Protein AF-J7GNL8-F1 (afdb_monomer_lite)

pLDDT: mean 82.93, std 17.33, range [35.34, 98.19]

Foldseek 3Di:
DDDDDDPCDPVNVVPLPPQPPQDAQDLDFDWDQDDDPLPRDTDTSLLVNQQQLLLLAQDAPLDLVVLVVSVVVSLVSSLVVSLVSLCVNQPPNNVVVSVVSSVVSVVQSVCLLLVNHRDDPPSSVSSNVSSCNNQDDSDPHDDRPND

Secondary structure (DSSP, 8-state):
-PPP-----HHHHHT----TT-PPPPSS--EE---TTSTT--EEHHHHT---GGGTT----S-HHHHHHHHHHHHHHHHHHHHHHHHHHHTGGGHHHHHHHHHHHHHHHHHHHHT-----SHHHHHHHHHHHHHHSSS-SS---TT-

Organism: Plasmodium falciparum (NCBI:txid5833)

Structure (mmCIF, N/CA/C/O backbone):
data_AF-J7GNL8-F1
#
_entry.id   AF-J7GNL8-F1
#
loop_
_atom_site.group_PDB
_atom_site.id
_atom_site.type_symbol
_atom_site.label_atom_id
_atom_site.label_alt_id
_atom_site.label_comp_id
_atom_site.label_asym_id
_atom_site.label_entity_id
_atom_site.label_seq_id
_atom_site.pdbx_PDB_ins_code
_atom_site.Cartn_x
_atom_site.Cartn_y
_atom_site.Cartn_z
_atom_site.occupancy
_atom_site.B_iso_or_equiv
_atom_site.auth_seq_id
_atom_site.auth_comp_id
_atom_site.auth_asym_id
_atom_site.auth_atom_id
_atom_site.pdbx_PDB_model_num
ATOM 1 N N . TYR A 1 1 ? -3.228 28.984 -4.934 1.00 35.81 1 TYR A N 1
ATOM 2 C CA . TYR A 1 1 ? -3.410 28.089 -3.773 1.00 35.81 1 TYR A CA 1
ATOM 3 C C . TYR A 1 1 ? -2.054 27.584 -3.292 1.00 35.81 1 TYR A C 1
ATOM 5 O O . TYR A 1 1 ? -1.617 26.518 -3.698 1.00 35.81 1 TYR A O 1
ATOM 13 N N . GLY A 1 2 ? -1.344 28.378 -2.487 1.00 35.34 2 GLY A N 1
ATOM 14 C CA . GLY A 1 2 ? -0.085 27.960 -1.866 1.00 35.34 2 GLY A CA 1
ATOM 15 C C . GLY A 1 2 ? -0.365 27.434 -0.464 1.00 35.34 2 GLY A C 1
ATOM 16 O O . GLY A 1 2 ? -0.958 28.149 0.342 1.00 35.34 2 GLY A O 1
ATOM 17 N N . ARG A 1 3 ? 0.028 26.191 -0.163 1.00 44.66 3 ARG A N 1
ATOM 18 C CA . ARG A 1 3 ? 0.125 25.751 1.235 1.00 44.66 3 ARG A CA 1
ATOM 19 C C . ARG A 1 3 ? 1.179 26.629 1.910 1.00 44.66 3 ARG A C 1
ATOM 21 O O . ARG A 1 3 ? 2.270 26.782 1.366 1.00 44.66 3 ARG A O 1
ATOM 28 N N . LYS A 1 4 ? 0.853 27.209 3.072 1.00 37.91 4 LYS A N 1
ATOM 29 C CA . LYS A 1 4 ? 1.865 27.775 3.973 1.00 37.91 4 LYS A CA 1
ATOM 30 C C . LYS A 1 4 ? 2.919 26.686 4.177 1.00 37.91 4 LYS A C 1
ATOM 32 O O . LYS A 1 4 ? 2.563 25.580 4.574 1.00 37.91 4 LYS A O 1
ATOM 37 N N . GLY A 1 5 ? 4.167 26.973 3.816 1.00 42.16 5 GLY A N 1
ATOM 38 C CA . GLY A 1 5 ? 5.272 26.051 4.036 1.00 42.16 5 GLY A CA 1
ATOM 39 C C . GLY A 1 5 ? 5.413 25.825 5.533 1.00 42.16 5 GLY A C 1
ATOM 40 O O . GLY A 1 5 ? 5.847 26.720 6.253 1.00 42.16 5 GLY A O 1
ATOM 41 N N . GLU A 1 6 ? 4.989 24.660 6.008 1.00 51.56 6 GLU A N 1
ATOM 42 C CA . GLU A 1 6 ? 5.391 24.186 7.324 1.00 51.56 6 GLU A CA 1
ATOM 43 C C . GLU A 1 6 ? 6.909 23.996 7.277 1.00 51.56 6 GLU A C 1
ATOM 45 O O . GLU A 1 6 ? 7.441 23.373 6.354 1.00 51.56 6 GLU A O 1
ATOM 50 N N . TYR A 1 7 ? 7.621 24.600 8.228 1.00 47.56 7 TYR A N 1
ATOM 51 C CA . TYR A 1 7 ? 9.063 24.444 8.355 1.00 47.56 7 TYR A CA 1
ATOM 52 C C . TYR A 1 7 ? 9.383 22.955 8.538 1.00 47.56 7 TYR A C 1
ATOM 54 O O . TYR A 1 7 ? 9.133 22.388 9.602 1.00 47.56 7 TYR A O 1
ATOM 62 N N . LEU A 1 8 ? 9.936 22.315 7.502 1.00 49.19 8 LEU A N 1
ATOM 63 C CA . LEU A 1 8 ? 10.472 20.961 7.605 1.00 49.19 8 LEU A CA 1
ATOM 64 C C . LEU A 1 8 ? 11.658 21.005 8.577 1.00 49.19 8 LEU A C 1
ATOM 66 O O . LEU A 1 8 ? 12.709 21.575 8.280 1.00 49.19 8 LEU A O 1
ATOM 70 N N . ASN A 1 9 ? 11.469 20.451 9.774 1.00 50.66 9 ASN A N 1
ATOM 71 C CA . ASN A 1 9 ? 12.532 20.270 10.758 1.00 50.66 9 ASN A CA 1
ATOM 72 C C . ASN A 1 9 ? 13.672 19.460 10.109 1.00 50.66 9 ASN A C 1
ATOM 74 O O . ASN A 1 9 ? 13.402 18.448 9.478 1.00 50.66 9 ASN A O 1
ATOM 78 N N . ARG A 1 10 ? 14.952 19.825 10.273 1.00 49.66 10 ARG A N 1
ATOM 79 C CA . ARG A 1 10 ? 16.071 19.007 9.747 1.00 49.66 10 ARG A CA 1
ATOM 80 C C . ARG A 1 10 ? 16.019 17.548 10.220 1.00 49.66 10 ARG A C 1
ATOM 82 O O . ARG A 1 10 ? 16.418 16.659 9.472 1.00 49.66 10 ARG A O 1
ATOM 89 N N . ASN A 1 11 ? 15.466 17.286 11.405 1.00 51.62 11 ASN A N 1
ATOM 90 C CA . ASN A 1 11 ? 15.235 15.925 11.889 1.00 51.62 11 ASN A CA 1
ATOM 91 C C . ASN A 1 11 ? 14.181 15.169 11.059 1.00 51.62 11 ASN A C 1
ATOM 93 O O . ASN A 1 11 ? 14.261 13.949 10.976 1.00 51.62 11 ASN A O 1
ATOM 97 N N . SER A 1 12 ? 13.250 15.858 10.385 1.00 54.00 12 SER A N 1
ATOM 98 C CA . SER A 1 12 ? 12.245 15.238 9.510 1.00 54.00 12 SER A CA 1
ATOM 99 C C . SER A 1 12 ? 12.852 14.626 8.241 1.00 54.00 12 SER A C 1
ATOM 101 O O . SER A 1 12 ? 12.271 13.708 7.676 1.00 54.00 12 SER A O 1
ATOM 103 N N . PHE A 1 13 ? 14.026 15.097 7.797 1.00 49.50 13 PHE A N 1
ATOM 104 C CA . PHE A 1 13 ? 14.761 14.501 6.672 1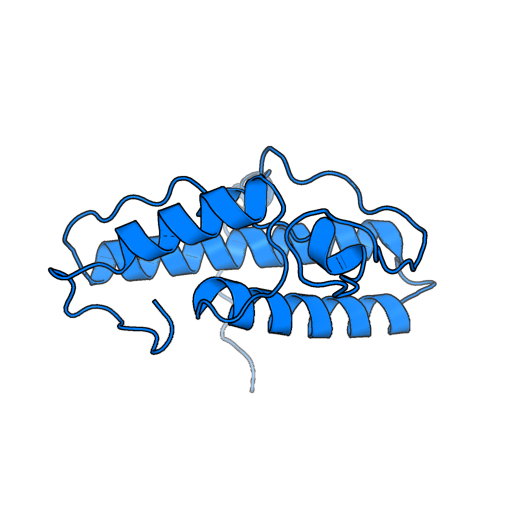.00 49.50 13 PHE A CA 1
ATOM 105 C C . PHE A 1 13 ? 15.361 13.134 7.043 1.00 49.50 13 PHE A C 1
ATOM 107 O O . PHE A 1 13 ? 15.299 12.193 6.256 1.00 49.50 13 PHE A O 1
ATOM 114 N N . VAL A 1 14 ? 15.894 13.006 8.264 1.00 52.16 14 VAL A N 1
ATOM 115 C CA . VAL A 1 14 ? 16.461 11.750 8.799 1.00 52.16 14 VAL A CA 1
ATOM 116 C C . VAL A 1 14 ? 15.359 10.782 9.252 1.00 52.16 14 VAL A C 1
ATOM 118 O O . VAL A 1 14 ? 15.552 9.572 9.247 1.00 52.16 14 VAL A O 1
ATOM 121 N N . GLN A 1 15 ? 14.179 11.305 9.590 1.00 52.75 15 GLN A N 1
ATOM 122 C CA . GLN A 1 15 ? 12.981 10.542 9.956 1.00 52.75 15 GLN A CA 1
ATOM 123 C C . GLN A 1 15 ? 12.202 9.991 8.757 1.00 52.75 15 GLN A C 1
ATOM 125 O O . GLN A 1 15 ? 11.049 9.603 8.928 1.00 52.75 15 GLN A O 1
ATOM 130 N N . ARG A 1 16 ? 12.777 9.940 7.546 1.00 60.44 16 ARG A N 1
ATOM 131 C CA . ARG A 1 16 ? 12.117 9.253 6.431 1.00 60.44 16 ARG A CA 1
ATOM 132 C C . ARG A 1 16 ? 11.844 7.810 6.865 1.00 60.44 16 ARG A C 1
ATOM 134 O O . ARG A 1 16 ? 12.786 7.035 7.020 1.00 60.44 16 ARG A O 1
ATOM 141 N N . SER A 1 17 ? 10.578 7.484 7.130 1.00 62.81 17 SER A N 1
ATOM 142 C CA . SER A 1 17 ? 10.180 6.215 7.738 1.00 62.81 17 SER A CA 1
ATOM 143 C C . SER A 1 17 ? 10.610 5.061 6.838 1.00 62.81 17 SER A C 1
ATOM 145 O O . SER A 1 17 ? 9.961 4.752 5.843 1.00 62.81 17 SER A O 1
ATOM 147 N N . TYR A 1 18 ? 11.731 4.420 7.171 1.00 77.75 18 TYR A N 1
ATOM 148 C CA . TYR A 1 18 ? 12.092 3.137 6.589 1.00 77.75 18 TYR A CA 1
ATOM 149 C C . TYR A 1 18 ? 11.046 2.118 7.036 1.00 77.75 18 TYR A C 1
ATOM 151 O O . TYR A 1 18 ? 10.977 1.752 8.213 1.00 77.75 18 TYR A O 1
ATOM 159 N N . ILE A 1 19 ? 10.225 1.659 6.095 1.00 82.38 19 ILE A N 1
ATOM 160 C CA . ILE A 1 19 ? 9.203 0.659 6.378 1.00 82.38 19 ILE A CA 1
ATOM 161 C C . ILE A 1 19 ? 9.797 -0.724 6.134 1.00 82.38 19 ILE A C 1
ATOM 163 O O . ILE A 1 19 ? 9.983 -1.169 4.997 1.00 82.38 19 ILE A O 1
ATOM 167 N N . ARG A 1 20 ? 10.085 -1.437 7.228 1.00 85.50 20 ARG A N 1
ATOM 168 C CA . ARG A 1 20 ? 10.549 -2.825 7.167 1.00 85.50 20 ARG A CA 1
ATOM 169 C C . ARG A 1 20 ? 9.531 -3.676 6.394 1.00 85.50 20 ARG A C 1
ATOM 171 O O . ARG A 1 20 ? 8.331 -3.635 6.655 1.00 85.50 20 ARG A O 1
ATOM 178 N N . GLY A 1 21 ? 10.035 -4.476 5.457 1.00 85.94 21 GLY A N 1
ATOM 179 C CA . GLY A 1 21 ? 9.228 -5.386 4.639 1.00 85.94 21 GLY A CA 1
ATOM 180 C C . GLY A 1 21 ? 8.860 -4.838 3.259 1.00 85.94 21 GLY A C 1
ATOM 181 O O . GLY A 1 21 ? 8.652 -5.638 2.350 1.00 85.94 21 GLY A O 1
ATOM 182 N N . CYS A 1 22 ? 8.894 -3.518 3.051 1.00 92.50 22 CYS A N 1
ATOM 183 C CA . CYS A 1 22 ? 8.747 -2.929 1.721 1.00 92.50 22 CYS A CA 1
ATOM 184 C C . CYS A 1 22 ? 10.097 -2.957 0.988 1.00 92.50 22 CYS A C 1
ATOM 186 O O . CYS A 1 22 ? 11.059 -2.308 1.396 1.00 92.50 22 CYS A O 1
ATOM 188 N N . LYS A 1 23 ? 10.189 -3.766 -0.073 1.00 92.81 23 LYS A N 1
ATOM 189 C CA . LYS A 1 23 ? 11.408 -3.947 -0.883 1.00 92.81 23 LYS A CA 1
ATOM 190 C C . LYS A 1 23 ? 11.336 -3.138 -2.181 1.00 92.81 23 LYS A C 1
ATOM 192 O O . LYS A 1 23 ? 10.265 -2.680 -2.571 1.00 92.81 23 LYS A O 1
ATOM 197 N N . GLY A 1 24 ? 12.474 -3.019 -2.871 1.00 93.44 24 GLY A N 1
ATOM 198 C CA . GLY A 1 24 ? 12.538 -2.467 -4.228 1.00 93.44 24 GLY A CA 1
ATOM 199 C C . GLY A 1 24 ? 11.509 -3.112 -5.164 1.00 93.44 24 GLY A C 1
ATOM 200 O O . GLY A 1 24 ? 11.272 -4.324 -5.100 1.00 93.44 24 GLY A O 1
ATOM 201 N N . LYS A 1 25 ? 10.878 -2.294 -6.012 1.00 95.12 25 LYS A N 1
ATOM 202 C CA . LYS A 1 25 ? 9.869 -2.761 -6.970 1.00 95.12 25 LYS A CA 1
ATOM 203 C C . LYS A 1 25 ? 10.528 -3.587 -8.063 1.00 95.12 25 LYS A C 1
ATOM 205 O O . LYS A 1 25 ? 11.635 -3.275 -8.500 1.00 95.12 25 LYS A O 1
ATOM 210 N N . ARG A 1 26 ? 9.839 -4.633 -8.516 1.00 94.75 26 ARG A N 1
ATOM 211 C CA . ARG A 1 26 ? 10.259 -5.363 -9.711 1.00 94.75 26 ARG A CA 1
ATOM 212 C C . ARG A 1 26 ? 10.036 -4.473 -10.930 1.00 94.75 26 ARG A C 1
ATOM 214 O O . ARG A 1 26 ? 9.081 -3.697 -10.981 1.00 94.75 26 ARG A O 1
ATOM 221 N N . SER A 1 27 ? 10.942 -4.564 -11.897 1.00 84.94 27 SER A N 1
ATOM 222 C CA . SER A 1 27 ? 10.905 -3.745 -13.112 1.00 84.94 27 SER A CA 1
ATOM 223 C C . SER A 1 27 ? 9.780 -4.150 -14.065 1.00 84.94 27 SER A C 1
ATOM 225 O O . SER A 1 27 ? 9.291 -3.311 -14.810 1.00 84.94 27 SER A O 1
ATOM 227 N N . THR A 1 28 ? 9.338 -5.405 -14.026 1.00 84.19 28 THR A N 1
ATOM 228 C CA . THR A 1 28 ? 8.363 -5.961 -14.968 1.00 84.19 28 THR A CA 1
ATOM 229 C C . THR A 1 28 ? 6.932 -5.527 -14.655 1.00 84.19 28 THR A C 1
ATOM 231 O O . THR A 1 28 ? 6.488 -5.596 -13.508 1.00 84.19 28 THR A O 1
ATOM 234 N N . HIS A 1 29 ? 6.179 -5.126 -15.681 1.00 83.06 29 HIS A N 1
ATOM 235 C CA . HIS A 1 29 ? 4.723 -4.998 -15.604 1.00 83.06 29 HIS A CA 1
ATOM 236 C C . HIS A 1 29 ? 4.091 -6.358 -15.869 1.00 83.06 29 HIS A C 1
ATOM 238 O O . HIS A 1 29 ? 4.063 -6.845 -16.997 1.00 83.06 29 HIS A O 1
ATOM 244 N N . THR A 1 30 ? 3.612 -7.002 -14.813 1.00 91.25 30 THR A N 1
ATOM 245 C CA . THR A 1 30 ? 3.055 -8.352 -14.895 1.00 91.25 30 THR A CA 1
ATOM 246 C C . THR A 1 30 ? 1.791 -8.425 -14.056 1.00 91.25 30 THR A C 1
ATOM 248 O O . THR A 1 30 ? 1.648 -7.719 -13.059 1.00 91.25 30 THR A O 1
ATOM 251 N N . TRP A 1 31 ? 0.865 -9.279 -14.475 1.00 91.50 31 TRP A N 1
ATOM 252 C CA . TRP A 1 31 ? -0.313 -9.650 -13.707 1.00 91.50 31 TRP A CA 1
ATOM 253 C C . TRP A 1 31 ? -0.130 -11.078 -13.206 1.00 91.50 31 TRP A C 1
ATOM 255 O O 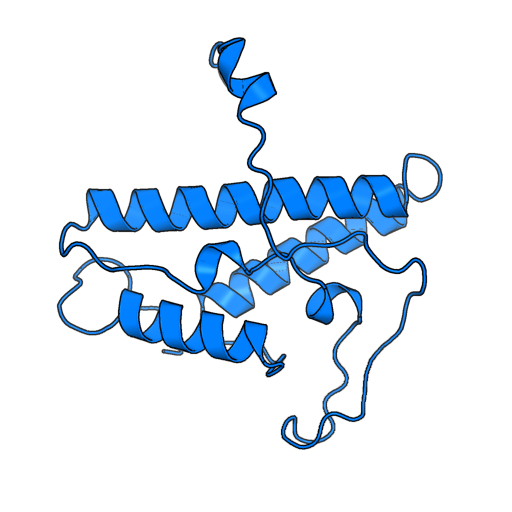. TRP A 1 31 ? 0.231 -11.968 -13.972 1.00 91.50 31 TRP A O 1
ATOM 265 N N . ILE A 1 32 ? -0.345 -11.292 -11.913 1.00 88.88 32 ILE A N 1
ATOM 266 C CA . ILE A 1 32 ? -0.224 -12.601 -11.274 1.00 88.88 32 ILE A CA 1
ATOM 267 C C . ILE A 1 32 ? -1.628 -13.198 -11.191 1.00 88.88 32 ILE A C 1
ATOM 269 O O . ILE A 1 32 ? -2.467 -12.696 -10.443 1.00 88.88 32 ILE A O 1
ATOM 273 N N . CYS A 1 33 ? -1.882 -14.250 -11.975 1.00 83.56 33 CYS A N 1
ATOM 274 C CA . CYS A 1 33 ? -3.221 -14.818 -12.190 1.00 83.56 33 CYS A CA 1
ATOM 275 C C . CYS A 1 33 ? -3.483 -16.157 -11.478 1.00 83.56 33 CYS A C 1
ATOM 277 O O . CYS A 1 33 ? -4.564 -16.720 -11.614 1.00 83.56 33 CYS A O 1
ATOM 279 N N . GLU A 1 34 ? -2.533 -16.674 -10.695 1.00 64.81 34 GLU A N 1
ATOM 280 C CA . GLU A 1 34 ? -2.599 -18.051 -10.185 1.00 64.81 34 GLU A CA 1
ATOM 281 C C . GLU A 1 34 ? -2.307 -18.145 -8.683 1.00 64.81 34 GLU A C 1
ATOM 283 O O . GLU A 1 34 ? -1.373 -18.810 -8.243 1.00 64.81 34 GLU A O 1
ATOM 288 N N . ASN A 1 35 ? -3.134 -17.494 -7.862 1.00 57.31 35 ASN A N 1
ATOM 289 C CA . ASN A 1 35 ? -3.133 -17.730 -6.418 1.00 57.31 35 ASN A CA 1
ATOM 290 C C . ASN A 1 35 ? -4.357 -18.562 -6.022 1.00 57.31 35 ASN A C 1
ATOM 292 O O . ASN A 1 35 ? -5.496 -18.092 -6.083 1.00 57.31 35 ASN A O 1
ATOM 296 N N . LYS A 1 36 ? -4.123 -19.808 -5.582 1.00 53.31 36 LYS A N 1
ATOM 297 C CA . LYS A 1 36 ? -5.151 -20.655 -4.955 1.00 53.31 36 LYS A CA 1
ATOM 298 C C . LYS A 1 36 ? -5.802 -19.866 -3.807 1.00 53.31 36 LYS A C 1
ATOM 300 O O . LYS A 1 36 ? -5.140 -19.571 -2.815 1.00 53.31 36 LYS A O 1
ATOM 305 N N . GLY A 1 37 ? -7.079 -19.505 -3.959 1.00 56.19 37 GLY A N 1
ATOM 306 C CA . GLY A 1 37 ? -7.842 -18.713 -2.982 1.00 56.19 37 GLY A CA 1
ATOM 307 C C . GLY A 1 37 ? -8.362 -17.355 -3.474 1.00 56.19 37 GLY A C 1
ATOM 308 O O . GLY A 1 37 ? -9.131 -16.738 -2.749 1.00 56.19 37 GLY A O 1
ATOM 309 N N . ASN A 1 38 ? -7.999 -16.917 -4.688 1.00 60.34 38 ASN A N 1
ATOM 310 C CA . ASN A 1 38 ? -8.426 -15.635 -5.275 1.00 60.34 38 ASN A CA 1
ATOM 311 C C . ASN A 1 38 ? -9.402 -15.771 -6.466 1.00 60.34 38 ASN A C 1
ATOM 313 O O . ASN A 1 38 ? -9.480 -14.874 -7.296 1.00 60.34 38 ASN A O 1
ATOM 317 N N . ASN A 1 39 ? -10.150 -16.876 -6.581 1.00 67.12 39 ASN A N 1
ATOM 318 C CA . ASN A 1 39 ? -11.210 -17.066 -7.593 1.00 67.12 39 ASN A CA 1
ATOM 319 C C . ASN A 1 39 ? -10.805 -16.749 -9.056 1.00 67.12 39 ASN A C 1
ATOM 321 O O . ASN A 1 39 ? -11.596 -16.167 -9.791 1.00 67.12 39 ASN A O 1
ATOM 325 N N . ASN A 1 40 ? -9.590 -17.111 -9.492 1.00 74.62 40 ASN A N 1
ATOM 326 C CA . ASN A 1 40 ? -9.046 -16.793 -10.830 1.00 74.62 40 ASN A CA 1
ATOM 327 C C . ASN A 1 40 ? -8.913 -15.286 -11.142 1.00 74.62 40 ASN A C 1
ATOM 329 O O . ASN A 1 40 ? -8.859 -14.891 -12.305 1.00 74.62 40 ASN A O 1
ATOM 333 N N . ILE A 1 41 ? -8.849 -14.432 -10.120 1.00 85.44 41 ILE A N 1
ATOM 334 C CA . ILE A 1 41 ? -8.588 -13.001 -10.291 1.00 85.44 41 ILE A CA 1
ATOM 335 C C . ILE A 1 41 ? -7.088 -12.785 -10.509 1.00 85.44 41 ILE A C 1
ATOM 337 O O . ILE A 1 41 ? -6.255 -13.266 -9.73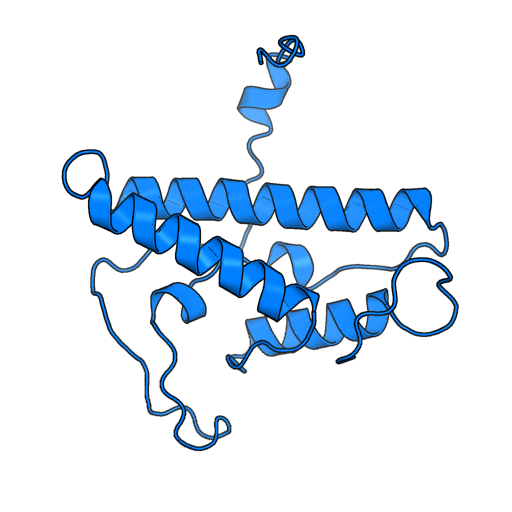8 1.00 85.44 41 ILE A O 1
ATOM 341 N N . CYS A 1 42 ? -6.753 -12.006 -11.534 1.00 89.00 42 CYS A N 1
ATOM 342 C CA . CYS A 1 42 ? -5.404 -11.507 -11.754 1.00 89.00 42 CYS A CA 1
ATOM 343 C C . CYS A 1 42 ? -5.159 -10.244 -10.927 1.00 89.00 42 CYS A C 1
ATOM 345 O O . CYS A 1 42 ? -5.936 -9.294 -11.000 1.00 89.00 42 CYS A O 1
ATOM 347 N N . ILE A 1 43 ? -4.052 -10.207 -10.189 1.00 92.38 43 ILE A N 1
ATOM 348 C CA . ILE A 1 43 ? -3.631 -9.037 -9.410 1.00 92.38 43 ILE A CA 1
ATOM 349 C C . ILE A 1 43 ? -2.382 -8.439 -10.067 1.00 92.38 43 ILE A C 1
ATOM 351 O O . ILE A 1 43 ? -1.447 -9.188 -10.370 1.00 92.38 43 ILE A O 1
ATOM 355 N N . PRO A 1 44 ? -2.319 -7.116 -10.301 1.00 94.50 44 PRO A N 1
ATOM 356 C CA . PRO A 1 44 ? -1.131 -6.511 -10.881 1.00 94.50 44 PRO A CA 1
ATOM 357 C C . PRO A 1 44 ? 0.031 -6.613 -9.891 1.00 94.50 44 PRO A C 1
ATOM 359 O O . PRO A 1 44 ? -0.137 -6.402 -8.689 1.00 94.50 44 PRO A O 1
ATOM 362 N N . ASP A 1 45 ? 1.235 -6.883 -10.391 1.00 94.62 45 ASP A N 1
ATOM 363 C CA . ASP A 1 45 ? 2.423 -7.067 -9.554 1.00 94.62 45 ASP A CA 1
ATOM 364 C C . ASP A 1 45 ? 2.721 -5.830 -8.687 1.00 94.62 45 ASP A C 1
ATOM 366 O O . ASP A 1 45 ? 3.138 -5.946 -7.535 1.00 94.62 45 ASP A O 1
ATOM 370 N N . ARG A 1 46 ? 2.378 -4.638 -9.195 1.00 96.62 46 ARG A N 1
ATOM 371 C CA . ARG A 1 46 ? 2.375 -3.377 -8.439 1.00 96.62 46 ARG A CA 1
ATOM 372 C C . ARG A 1 46 ? 1.560 -3.483 -7.143 1.00 96.62 46 ARG A C 1
ATOM 374 O O . ARG A 1 46 ? 2.087 -3.135 -6.089 1.00 96.62 46 ARG A O 1
ATOM 381 N N . ARG A 1 47 ? 0.323 -4.006 -7.199 1.00 96.06 47 ARG A N 1
ATOM 382 C CA . ARG A 1 47 ? -0.530 -4.220 -6.016 1.00 96.06 47 ARG A CA 1
ATOM 383 C C . ARG A 1 47 ? 0.075 -5.267 -5.092 1.00 96.06 47 ARG A C 1
ATOM 385 O O . ARG A 1 47 ? 0.117 -5.042 -3.888 1.00 96.06 47 ARG A O 1
ATOM 392 N N . VAL A 1 48 ? 0.593 -6.375 -5.624 1.00 94.06 48 VAL A N 1
ATOM 393 C CA . VAL A 1 48 ? 1.250 -7.418 -4.808 1.00 94.06 48 VAL A CA 1
ATOM 394 C C . VAL A 1 48 ? 2.439 -6.850 -4.023 1.00 94.06 48 VAL A C 1
ATOM 396 O O . VAL A 1 48 ? 2.703 -7.269 -2.897 1.00 94.06 48 VAL A O 1
ATOM 399 N N . GLN A 1 49 ? 3.146 -5.874 -4.596 1.00 95.88 49 GLN A N 1
ATOM 400 C CA . GLN A 1 49 ? 4.268 -5.185 -3.962 1.00 95.88 49 GLN A CA 1
ATOM 401 C C . GLN A 1 49 ? 3.885 -3.895 -3.220 1.00 95.88 49 GLN A C 1
ATOM 403 O O . GLN A 1 49 ? 4.800 -3.196 -2.773 1.00 95.88 49 GLN A O 1
ATOM 408 N N . LEU A 1 50 ? 2.598 -3.545 -3.110 1.00 97.56 50 LEU A N 1
ATOM 409 C CA . LEU A 1 50 ? 2.143 -2.311 -2.463 1.00 97.56 50 LEU A CA 1
ATOM 410 C C . LEU A 1 50 ? 2.641 -2.258 -1.012 1.00 97.56 50 LEU A C 1
ATOM 412 O O . LEU A 1 50 ? 2.517 -3.230 -0.262 1.00 97.56 50 LEU A O 1
ATOM 416 N N . CYS A 1 51 ? 3.222 -1.130 -0.606 1.00 97.06 51 CYS A N 1
ATOM 417 C CA . CYS A 1 51 ? 3.814 -0.990 0.719 1.00 97.06 51 CYS A CA 1
ATOM 418 C C . CYS A 1 51 ? 2.754 -0.818 1.819 1.00 97.06 51 CYS A C 1
ATOM 420 O O . CYS A 1 51 ? 2.483 0.284 2.261 1.00 97.06 51 CYS A O 1
ATOM 422 N N . ILE A 1 52 ? 2.167 -1.912 2.302 1.00 97.06 52 ILE A N 1
ATOM 423 C CA . ILE A 1 52 ? 1.114 -1.882 3.340 1.00 97.06 52 ILE A CA 1
ATOM 424 C C . ILE A 1 52 ? 1.558 -2.455 4.694 1.00 97.06 52 ILE A C 1
ATOM 426 O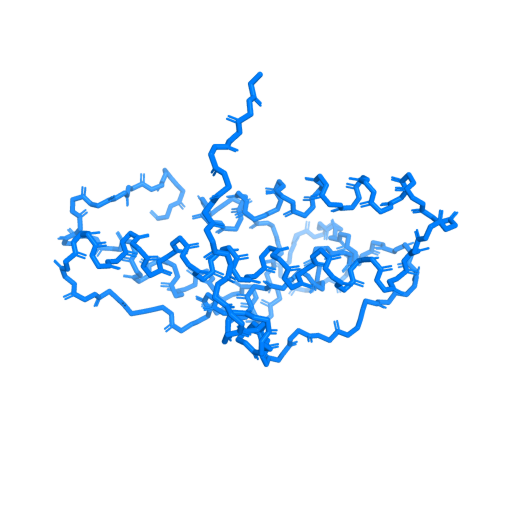 O . ILE A 1 52 ? 0.760 -2.528 5.626 1.00 97.06 52 ILE A O 1
ATOM 430 N N . THR A 1 53 ? 2.824 -2.859 4.847 1.00 95.25 53 THR A N 1
ATOM 431 C CA . THR A 1 53 ? 3.297 -3.568 6.054 1.00 95.25 53 THR A CA 1
ATOM 432 C C . THR A 1 53 ? 3.203 -2.724 7.325 1.00 95.25 53 THR A C 1
ATOM 434 O O . THR A 1 53 ? 3.034 -3.273 8.408 1.00 95.25 53 THR A O 1
ATOM 437 N N . ALA A 1 54 ? 3.229 -1.391 7.225 1.00 93.75 54 ALA A N 1
ATOM 438 C CA . ALA A 1 54 ? 3.035 -0.509 8.378 1.00 93.75 54 ALA A CA 1
ATOM 439 C C . ALA A 1 54 ? 1.617 -0.597 8.985 1.00 93.75 54 ALA A C 1
ATOM 441 O O . ALA A 1 54 ? 1.418 -0.168 10.123 1.00 93.75 54 ALA A O 1
ATOM 442 N N . LEU A 1 55 ? 0.649 -1.155 8.247 1.00 95.25 55 LEU A N 1
ATOM 443 C CA . LEU A 1 55 ? -0.742 -1.335 8.669 1.00 95.25 55 LEU A CA 1
ATOM 444 C C . LEU A 1 55 ? -1.006 -2.712 9.306 1.00 95.25 55 LEU A C 1
ATOM 446 O O . LEU A 1 55 ? -2.085 -2.934 9.854 1.00 95.25 55 LEU A O 1
ATOM 450 N N . GLN A 1 56 ? -0.045 -3.640 9.260 1.00 93.75 56 GLN A N 1
ATOM 451 C CA . GLN A 1 56 ? -0.259 -5.038 9.664 1.00 93.75 56 GLN A CA 1
ATOM 452 C C . GLN A 1 56 ? -0.401 -5.234 11.189 1.00 93.75 56 GLN A C 1
ATOM 454 O O . GLN A 1 56 ? -0.923 -6.253 11.624 1.00 93.75 56 GLN A O 1
ATOM 459 N N . ASP A 1 57 ? 0.043 -4.256 11.988 1.00 87.12 57 ASP A N 1
ATOM 460 C CA . ASP A 1 57 ? 0.106 -4.323 13.457 1.00 87.12 57 ASP A CA 1
ATOM 461 C C . ASP A 1 57 ? -0.544 -3.091 14.123 1.00 87.12 57 ASP A C 1
ATOM 463 O O . ASP A 1 57 ? -0.071 -2.585 15.147 1.00 87.12 57 ASP A O 1
ATOM 467 N N . LEU A 1 58 ? -1.622 -2.564 13.532 1.00 90.81 58 LEU A N 1
ATOM 468 C CA . LEU A 1 58 ? -2.368 -1.447 14.112 1.00 90.81 58 LEU A CA 1
ATOM 469 C C . LEU A 1 58 ? -3.087 -1.899 15.385 1.00 90.81 58 LEU A C 1
ATOM 471 O O . LEU A 1 58 ? -3.744 -2.940 15.426 1.00 90.81 58 LEU A O 1
ATOM 475 N N . LYS A 1 59 ? -2.978 -1.083 16.433 1.00 87.19 59 LYS A N 1
ATOM 476 C CA . LYS A 1 59 ? -3.647 -1.305 17.715 1.00 87.19 59 LYS A CA 1
ATOM 477 C C . LYS A 1 59 ? -4.547 -0.119 18.003 1.00 87.19 59 LYS A C 1
ATOM 479 O O . LYS A 1 59 ? -4.084 1.017 17.986 1.00 87.19 59 LYS A O 1
ATOM 484 N N . ASN A 1 60 ? -5.816 -0.412 18.248 1.00 84.25 60 ASN A N 1
ATOM 485 C CA . ASN A 1 60 ? -6.790 0.566 18.703 1.00 84.25 60 ASN A CA 1
ATOM 486 C C . ASN A 1 60 ? -6.477 0.920 20.166 1.00 84.25 60 ASN A C 1
ATOM 488 O O . ASN A 1 60 ? -6.274 0.024 20.990 1.00 84.25 60 ASN A O 1
ATOM 492 N N . SER A 1 61 ? -6.367 2.213 20.464 1.00 86.50 61 SER A N 1
ATOM 493 C CA . SER A 1 61 ? -6.075 2.724 21.808 1.00 86.50 61 SER A CA 1
ATOM 494 C C . SER A 1 61 ? -7.330 3.101 22.601 1.00 86.50 61 SER A C 1
ATOM 496 O O . SER A 1 61 ? -7.227 3.430 23.781 1.00 86.50 61 SER A O 1
ATOM 498 N N . GLY A 1 62 ? -8.501 3.076 21.960 1.00 82.38 62 GLY A N 1
ATOM 499 C CA . GLY A 1 62 ? -9.787 3.525 22.490 1.00 82.38 62 GLY A CA 1
ATOM 500 C C . GLY A 1 62 ? -10.016 5.033 22.346 1.00 82.38 62 GLY A C 1
ATOM 501 O O . GLY A 1 62 ? -11.096 5.522 22.667 1.00 82.38 62 GLY A O 1
ATOM 502 N N . SER A 1 63 ? -9.025 5.787 21.859 1.00 87.25 63 SER A N 1
ATOM 503 C CA . SER A 1 63 ? -9.112 7.235 21.657 1.00 87.25 63 SER A CA 1
ATOM 504 C C . SER A 1 63 ? -9.233 7.561 20.175 1.00 87.25 63 SER A C 1
ATOM 506 O O . SER A 1 63 ? -8.272 7.415 19.420 1.00 87.25 63 SER A O 1
ATOM 508 N N . GLU A 1 64 ? -10.384 8.109 19.773 1.00 83.00 64 GLU A N 1
ATOM 509 C CA . GLU A 1 64 ? -10.658 8.521 18.391 1.00 83.00 64 GLU A CA 1
ATOM 510 C C . GLU A 1 64 ? -9.540 9.374 17.786 1.00 83.00 64 GLU A C 1
ATOM 512 O O . GLU A 1 64 ? -9.106 9.163 16.653 1.00 83.00 64 GLU A O 1
ATOM 517 N N . THR A 1 65 ? -9.076 10.369 18.537 1.00 87.31 65 THR A N 1
ATOM 518 C CA . THR A 1 65 ? -8.098 11.338 18.043 1.00 87.31 65 THR A CA 1
ATOM 519 C C . THR A 1 65 ? -6.728 10.695 17.857 1.00 87.31 65 THR A C 1
ATOM 521 O O . THR A 1 65 ? -6.059 10.961 16.855 1.00 87.31 65 THR A O 1
ATOM 524 N N . THR A 1 66 ? -6.335 9.821 18.785 1.00 88.81 66 THR A N 1
ATOM 525 C CA . THR A 1 66 ? -5.080 9.067 18.737 1.00 88.81 66 THR A CA 1
ATOM 526 C C . THR A 1 66 ? -5.105 8.058 17.598 1.00 88.81 66 THR A C 1
ATOM 528 O O . THR A 1 66 ? -4.167 8.009 16.806 1.00 88.81 66 THR A O 1
ATOM 531 N N . ASP A 1 67 ? -6.194 7.307 17.469 1.00 89.50 67 ASP A N 1
ATOM 532 C CA . ASP A 1 67 ? -6.344 6.237 16.488 1.00 89.50 67 ASP A CA 1
ATOM 533 C C . ASP A 1 67 ? -6.450 6.802 15.068 1.00 89.50 67 ASP A C 1
ATOM 535 O O . ASP A 1 67 ? -5.745 6.352 14.164 1.00 89.50 67 ASP A O 1
ATOM 539 N N . ARG A 1 68 ? -7.226 7.877 14.864 1.00 89.38 68 ARG A N 1
ATOM 540 C CA . ARG A 1 68 ? -7.277 8.581 13.574 1.00 89.38 68 ARG A CA 1
ATOM 541 C C . ARG A 1 68 ? -5.908 9.121 13.170 1.00 89.38 68 ARG A C 1
ATOM 543 O O . ARG A 1 68 ? -5.544 9.037 11.996 1.00 89.38 68 ARG A O 1
ATOM 550 N N . LYS A 1 69 ? -5.153 9.683 14.119 1.00 90.50 69 LYS A N 1
ATOM 551 C CA . LYS A 1 69 ? -3.795 10.171 13.856 1.00 90.50 69 LYS A CA 1
ATOM 552 C C . LYS A 1 69 ? -2.859 9.015 13.503 1.00 90.50 69 LYS A C 1
ATOM 554 O O . LYS A 1 69 ? -2.184 9.094 12.486 1.00 90.50 69 LYS A O 1
ATOM 559 N N . LEU A 1 70 ? -2.874 7.932 14.278 1.00 91.69 70 LEU A N 1
ATOM 560 C CA . LEU A 1 70 ? -2.063 6.742 14.026 1.00 91.69 70 LEU A CA 1
ATOM 561 C C . LEU A 1 70 ? -2.336 6.159 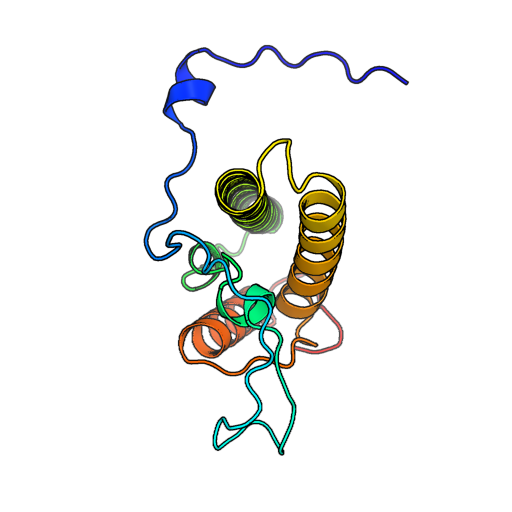12.636 1.00 91.69 70 LEU A C 1
ATOM 563 O O . LEU A 1 70 ? -1.397 5.929 11.878 1.00 91.69 70 LEU A O 1
ATOM 567 N N . LEU A 1 71 ? -3.609 5.949 12.286 1.00 92.88 71 LEU A N 1
ATOM 568 C CA . LEU A 1 71 ? -3.990 5.425 10.976 1.00 92.88 71 LEU A CA 1
ATOM 569 C C . LEU A 1 71 ? -3.518 6.359 9.857 1.00 92.88 71 LEU A C 1
ATOM 571 O O . LEU A 1 71 ? -2.893 5.900 8.903 1.00 92.88 71 LEU A O 1
ATOM 575 N N . ARG A 1 72 ? -3.769 7.669 9.992 1.00 92.25 72 ARG A N 1
ATOM 576 C CA . ARG A 1 72 ? -3.323 8.676 9.021 1.00 92.25 72 ARG A CA 1
ATOM 577 C C . ARG A 1 72 ? -1.810 8.630 8.827 1.00 92.25 72 ARG A C 1
ATOM 579 O O . ARG A 1 72 ? -1.365 8.579 7.686 1.00 92.25 72 ARG A O 1
ATOM 586 N N . ASP A 1 73 ? -1.046 8.641 9.913 1.00 91.88 73 ASP A N 1
ATOM 587 C CA . ASP A 1 73 ? 0.416 8.676 9.869 1.00 91.88 73 ASP A CA 1
ATOM 588 C C . ASP A 1 73 ? 0.962 7.392 9.220 1.00 91.88 73 ASP A C 1
ATOM 590 O O . ASP A 1 73 ? 1.827 7.456 8.352 1.00 91.88 73 ASP A O 1
ATOM 594 N N . LYS A 1 74 ? 0.391 6.220 9.536 1.00 93.50 74 LYS A N 1
ATOM 595 C CA . LYS A 1 74 ? 0.810 4.939 8.939 1.00 93.50 74 LYS A CA 1
ATOM 596 C C . LYS A 1 74 ? 0.472 4.821 7.458 1.00 93.50 74 LYS A C 1
ATOM 598 O O . LYS A 1 74 ? 1.295 4.314 6.695 1.00 93.50 74 LYS A O 1
ATOM 603 N N . VAL A 1 75 ? -0.702 5.292 7.039 1.00 94.50 75 VAL A N 1
ATOM 604 C CA . VAL A 1 75 ? -1.077 5.348 5.617 1.00 94.50 75 VAL A CA 1
ATOM 605 C C . VAL A 1 75 ? -0.186 6.341 4.872 1.00 94.50 75 VAL A C 1
ATOM 607 O O . VAL A 1 75 ? 0.270 6.045 3.770 1.00 94.50 75 VAL A O 1
ATOM 610 N N . PHE A 1 76 ? 0.107 7.495 5.473 1.00 93.12 76 PHE A N 1
ATOM 611 C CA . PHE A 1 76 ? 0.953 8.516 4.865 1.00 93.12 76 PHE A CA 1
ATOM 612 C C . PHE A 1 76 ? 2.399 8.038 4.690 1.00 93.12 76 PHE A C 1
ATOM 614 O O . PHE A 1 76 ? 2.927 8.126 3.583 1.00 93.12 76 PHE A O 1
ATOM 621 N N . ASP A 1 77 ? 3.000 7.452 5.729 1.00 90.94 77 ASP A N 1
ATOM 622 C CA . ASP A 1 77 ? 4.338 6.853 5.660 1.00 90.94 77 ASP A CA 1
ATOM 623 C C . ASP A 1 77 ? 4.405 5.776 4.567 1.00 90.94 77 ASP A C 1
ATOM 625 O O . ASP A 1 77 ? 5.335 5.755 3.759 1.00 90.94 77 ASP A O 1
ATOM 629 N N . SER A 1 78 ? 3.387 4.911 4.510 1.00 94.69 78 SER A N 1
ATOM 630 C CA . SER A 1 78 ? 3.252 3.854 3.501 1.00 94.69 78 SER A CA 1
ATOM 631 C C . SER A 1 78 ? 3.206 4.422 2.084 1.00 94.69 78 SER A C 1
ATOM 633 O O . SER A 1 78 ? 3.975 4.007 1.216 1.00 94.69 78 SER A O 1
ATOM 635 N N . ALA A 1 79 ? 2.351 5.418 1.846 1.00 95.56 79 ALA A N 1
ATOM 636 C CA . ALA A 1 79 ? 2.191 6.050 0.541 1.00 95.56 79 ALA A CA 1
ATOM 637 C C . ALA A 1 79 ? 3.442 6.830 0.103 1.00 95.56 79 ALA A C 1
ATOM 639 O O . ALA A 1 79 ? 3.810 6.796 -1.074 1.00 95.56 79 ALA A O 1
ATOM 640 N N . MET A 1 80 ? 4.125 7.504 1.033 1.00 93.62 80 MET A N 1
ATOM 641 C CA . MET A 1 80 ? 5.398 8.166 0.745 1.00 93.62 80 MET A CA 1
ATOM 642 C C . MET A 1 80 ? 6.467 7.153 0.341 1.00 93.62 80 MET A C 1
ATOM 644 O O . MET A 1 80 ? 7.076 7.299 -0.718 1.00 93.62 80 MET A O 1
ATOM 648 N N . TYR A 1 81 ? 6.650 6.098 1.139 1.00 94.25 81 TYR A N 1
ATOM 649 C CA . TYR A 1 81 ? 7.654 5.076 0.853 1.00 94.25 81 TYR A CA 1
ATOM 650 C C . TYR A 1 81 ? 7.337 4.316 -0.445 1.00 94.25 81 TYR A C 1
ATOM 652 O O . TYR A 1 81 ? 8.232 4.046 -1.240 1.00 94.25 81 TYR A O 1
ATOM 660 N N . GLU A 1 82 ? 6.060 4.034 -0.717 1.00 97.00 82 GLU A N 1
ATOM 661 C CA . GLU A 1 82 ? 5.591 3.490 -1.996 1.00 97.00 82 GLU A CA 1
ATOM 662 C C . GLU A 1 82 ? 6.019 4.365 -3.176 1.00 97.00 82 GLU A C 1
ATOM 664 O O . GLU A 1 82 ? 6.597 3.863 -4.139 1.00 97.00 82 GLU A O 1
ATOM 669 N N . THR A 1 83 ? 5.778 5.673 -3.074 1.00 95.88 83 THR A N 1
ATOM 670 C CA . THR A 1 83 ? 6.124 6.646 -4.118 1.00 95.88 83 THR A CA 1
ATOM 671 C C . THR A 1 83 ? 7.631 6.677 -4.360 1.00 95.88 83 THR A C 1
ATOM 673 O O . THR A 1 83 ? 8.066 6.704 -5.507 1.00 95.88 83 THR A O 1
ATOM 676 N N . ASP A 1 84 ? 8.443 6.588 -3.308 1.00 94.81 84 ASP A N 1
ATOM 677 C CA . ASP A 1 84 ? 9.902 6.530 -3.430 1.00 94.81 84 ASP A CA 1
ATOM 678 C C . ASP A 1 84 ? 10.387 5.262 -4.126 1.00 94.81 84 ASP A C 1
ATOM 680 O O . ASP A 1 84 ? 11.291 5.298 -4.962 1.00 94.81 84 ASP A O 1
ATOM 684 N N . LEU A 1 85 ? 9.782 4.123 -3.795 1.00 95.81 85 LEU A N 1
ATOM 685 C CA . LEU A 1 85 ? 10.103 2.850 -4.425 1.00 95.81 85 LEU A CA 1
ATOM 686 C C . LEU A 1 85 ? 9.688 2.833 -5.904 1.00 95.81 85 LEU A C 1
ATOM 688 O O . LEU A 1 85 ? 10.420 2.282 -6.727 1.00 95.81 85 LEU A O 1
ATOM 6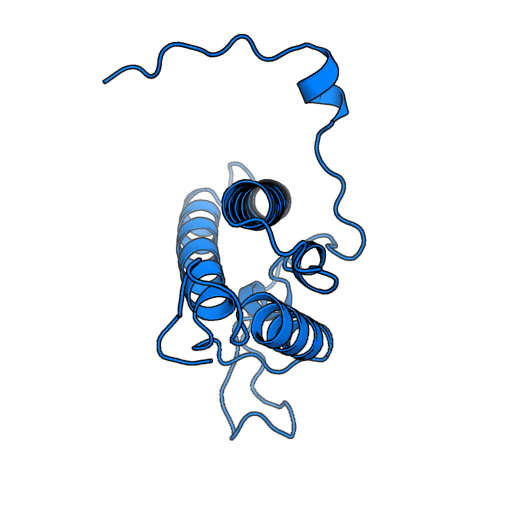92 N N . LEU A 1 86 ? 8.557 3.453 -6.252 1.00 96.75 86 LEU A N 1
ATOM 693 C CA . LEU A 1 86 ? 8.126 3.639 -7.641 1.00 96.75 86 LEU A CA 1
ATOM 694 C C . LEU A 1 86 ? 9.040 4.618 -8.386 1.00 96.75 86 LEU A C 1
ATOM 696 O O . LEU A 1 86 ? 9.421 4.355 -9.525 1.00 96.75 86 LEU A O 1
ATOM 700 N N . TRP A 1 87 ? 9.468 5.703 -7.741 1.00 96.06 87 TRP A N 1
ATOM 701 C CA . TRP A 1 87 ? 10.437 6.629 -8.322 1.00 96.06 87 TRP A CA 1
ATOM 702 C C . TRP A 1 87 ? 11.764 5.930 -8.622 1.00 96.06 87 TRP A C 1
ATOM 704 O O . TRP A 1 87 ? 12.318 6.101 -9.702 1.00 96.06 87 TRP A O 1
ATOM 714 N N . ASN A 1 88 ? 12.242 5.074 -7.719 1.00 94.69 88 ASN A N 1
ATOM 715 C CA . ASN A 1 88 ? 13.443 4.272 -7.957 1.00 94.69 88 ASN A CA 1
ATOM 716 C C . ASN A 1 88 ? 13.270 3.253 -9.099 1.00 94.69 88 ASN A C 1
ATOM 718 O O . ASN A 1 88 ? 14.259 2.890 -9.731 1.00 94.69 88 ASN A O 1
ATOM 722 N N . LYS A 1 89 ? 12.040 2.788 -9.367 1.00 94.81 89 LYS A N 1
ATOM 723 C CA . LYS A 1 89 ? 11.735 1.871 -10.477 1.00 94.81 89 LYS A CA 1
ATOM 724 C C . LYS A 1 89 ? 11.810 2.570 -11.834 1.00 94.81 89 LYS A C 1
ATOM 726 O O . LYS A 1 89 ? 12.421 2.036 -12.755 1.00 94.81 89 LYS A O 1
ATOM 731 N N . TYR A 1 90 ? 11.167 3.727 -11.958 1.00 95.00 90 TYR A N 1
ATOM 732 C CA . TYR A 1 90 ? 10.952 4.386 -13.251 1.00 95.00 90 TYR A CA 1
ATOM 733 C C . TYR A 1 90 ? 11.886 5.576 -13.493 1.00 95.00 90 TYR A C 1
ATOM 735 O O . TYR A 1 90 ? 12.368 5.796 -14.608 1.00 95.00 90 TYR A O 1
ATOM 743 N N . GLY A 1 91 ? 12.143 6.357 -12.444 1.00 91.88 91 GLY A N 1
ATOM 744 C CA . GLY A 1 91 ? 12.845 7.631 -12.503 1.00 91.88 91 GLY A CA 1
ATOM 745 C C . GLY A 1 91 ? 12.239 8.600 -13.520 1.00 91.88 91 GLY A C 1
ATOM 746 O O . GLY A 1 91 ? 11.091 8.483 -13.939 1.00 91.88 91 GLY A O 1
ATOM 747 N N . LEU A 1 92 ? 13.058 9.551 -13.968 1.00 90.69 92 LEU A N 1
ATOM 748 C CA . LEU A 1 92 ? 12.647 10.547 -14.963 1.00 90.69 92 LEU A CA 1
ATOM 749 C C . LEU A 1 92 ? 12.324 9.940 -16.336 1.00 90.69 92 LEU A C 1
ATOM 751 O O . LEU A 1 92 ? 11.531 10.506 -17.077 1.00 90.69 92 LEU A O 1
ATOM 755 N N . ARG A 1 93 ? 12.953 8.813 -16.696 1.00 91.00 93 ARG A N 1
ATOM 756 C CA . ARG A 1 93 ? 12.787 8.198 -18.023 1.00 91.00 93 ARG A CA 1
ATOM 757 C C . ARG A 1 93 ? 11.440 7.493 -18.189 1.00 91.00 93 ARG A C 1
ATOM 759 O O . ARG A 1 93 ? 10.977 7.390 -19.314 1.00 91.00 93 ARG A O 1
ATOM 766 N N . GLY A 1 94 ? 10.837 7.033 -17.094 1.00 93.19 94 GLY A N 1
ATOM 767 C CA . GLY A 1 94 ? 9.509 6.414 -17.071 1.00 93.19 94 GLY A CA 1
ATOM 768 C C . GLY A 1 94 ? 8.487 7.266 -16.324 1.00 93.19 94 GLY A C 1
ATOM 769 O O . GLY A 1 94 ? 7.708 6.727 -15.547 1.00 93.19 94 GLY A O 1
ATOM 770 N N . PHE A 1 95 ? 8.532 8.594 -16.476 1.00 93.50 95 PHE A N 1
ATOM 771 C CA . PHE A 1 95 ? 7.703 9.502 -15.677 1.00 93.50 95 PHE A CA 1
ATOM 772 C C . PHE A 1 95 ? 6.196 9.243 -15.829 1.00 93.50 95 PHE A C 1
ATOM 774 O O . PHE A 1 95 ? 5.480 9.278 -14.831 1.00 93.50 95 PHE A O 1
ATOM 781 N N . ASP A 1 96 ? 5.726 8.935 -17.039 1.00 96.19 96 ASP A N 1
ATOM 782 C CA . ASP A 1 96 ? 4.308 8.649 -17.280 1.00 96.19 96 ASP A CA 1
ATOM 783 C C . ASP A 1 96 ? 3.868 7.366 -16.553 1.00 96.19 96 ASP A C 1
ATOM 785 O O . ASP A 1 96 ? 2.896 7.392 -15.796 1.00 96.19 96 ASP A O 1
ATOM 789 N N . ASP A 1 97 ? 4.655 6.288 -16.661 1.00 95.31 97 ASP A N 1
ATOM 790 C CA . ASP A 1 97 ? 4.418 5.035 -15.928 1.00 95.31 97 ASP A CA 1
ATOM 791 C C . ASP A 1 97 ? 4.481 5.240 -14.408 1.00 95.31 97 ASP A C 1
ATOM 793 O O . ASP A 1 97 ? 3.679 4.683 -13.658 1.00 95.31 97 ASP A O 1
ATOM 797 N N . PHE A 1 98 ? 5.418 6.067 -13.933 1.00 96.44 98 PHE A N 1
ATOM 798 C CA . PHE A 1 98 ? 5.495 6.463 -12.530 1.00 96.44 98 PHE A CA 1
ATOM 799 C C . PHE A 1 98 ? 4.214 7.168 -12.082 1.00 96.44 98 PHE A C 1
ATOM 801 O O . PHE A 1 98 ? 3.656 6.824 -11.039 1.00 96.44 98 PHE A O 1
ATOM 808 N N . CYS A 1 99 ? 3.738 8.145 -12.856 1.00 96.38 99 CYS A N 1
ATOM 809 C CA . CYS A 1 99 ? 2.519 8.873 -12.543 1.00 96.38 99 CYS A CA 1
ATOM 810 C C . CYS A 1 99 ? 1.304 7.948 -12.487 1.00 96.38 99 CYS A C 1
ATOM 812 O O . CYS A 1 99 ? 0.489 8.075 -11.569 1.00 96.38 99 CYS A O 1
ATOM 814 N N . ASP A 1 100 ? 1.179 7.021 -13.431 1.00 97.06 100 ASP A N 1
ATOM 815 C CA . ASP A 1 100 ? 0.063 6.081 -13.459 1.00 97.06 100 ASP A CA 1
ATOM 816 C C . ASP A 1 100 ? 0.138 5.063 -12.321 1.00 97.06 100 ASP A C 1
ATOM 818 O O . ASP A 1 100 ? -0.868 4.822 -11.649 1.00 97.06 100 ASP A O 1
ATOM 822 N N . ASP A 1 101 ? 1.323 4.552 -11.993 1.00 97.38 101 ASP A N 1
ATOM 823 C CA . ASP A 1 101 ? 1.493 3.661 -10.847 1.00 97.38 101 ASP A CA 1
ATOM 824 C C . ASP A 1 101 ? 1.230 4.362 -9.511 1.00 97.38 101 ASP A C 1
ATOM 826 O O . ASP A 1 101 ? 0.644 3.752 -8.619 1.00 97.38 101 ASP A O 1
ATOM 830 N N . VAL A 1 102 ? 1.587 5.642 -9.361 1.00 97.56 102 VAL A N 1
ATOM 831 C CA . VAL A 1 102 ? 1.244 6.423 -8.160 1.00 97.56 102 VAL A CA 1
ATOM 832 C C . VAL A 1 102 ? -0.273 6.580 -8.027 1.00 97.56 102 VAL A C 1
ATOM 834 O O . VAL A 1 102 ? -0.812 6.363 -6.938 1.00 97.56 102 VAL A O 1
ATOM 837 N N . LYS A 1 103 ? -0.986 6.904 -9.117 1.00 98.19 103 LYS A N 1
ATOM 838 C CA . LYS A 1 103 ? -2.460 6.996 -9.112 1.00 98.19 103 LYS A CA 1
ATOM 839 C C . LYS A 1 103 ? -3.099 5.653 -8.761 1.00 98.19 103 LYS A C 1
ATOM 841 O O . LYS A 1 103 ? -3.988 5.598 -7.915 1.00 98.19 103 LYS A O 1
ATOM 846 N N . ASN A 1 104 ? -2.631 4.572 -9.378 1.00 98.06 104 ASN A N 1
ATOM 847 C CA . ASN A 1 104 ? -3.168 3.236 -9.150 1.00 98.06 104 ASN A CA 1
ATOM 848 C C . ASN A 1 104 ? -2.871 2.744 -7.725 1.00 98.06 104 ASN A C 1
ATOM 850 O O . ASN A 1 104 ? -3.760 2.218 -7.065 1.00 98.06 104 ASN A O 1
ATOM 854 N N . SER A 1 105 ? -1.666 2.984 -7.197 1.00 98.19 105 SER A N 1
ATOM 855 C CA . SER A 1 105 ? -1.338 2.676 -5.799 1.00 98.19 105 SER A CA 1
ATOM 856 C C . SER A 1 105 ? -2.178 3.488 -4.812 1.00 98.19 105 SER A C 1
ATOM 858 O O . SER A 1 105 ? -2.584 2.954 -3.783 1.00 98.19 105 SER A O 1
ATOM 860 N N . TYR A 1 106 ? -2.505 4.748 -5.118 1.00 97.50 106 TYR A N 1
ATOM 861 C CA . TYR A 1 106 ? -3.444 5.536 -4.313 1.00 97.50 106 TYR A CA 1
ATOM 862 C C . TYR A 1 106 ? -4.845 4.901 -4.258 1.00 97.50 106 TYR A C 1
ATOM 864 O O . TYR A 1 106 ? -5.437 4.819 -3.179 1.00 97.50 106 TYR A O 1
ATOM 872 N N . LEU A 1 107 ? -5.362 4.427 -5.396 1.00 97.81 107 LEU A N 1
ATOM 873 C CA . LEU A 1 107 ? -6.655 3.738 -5.453 1.00 97.81 107 LEU A CA 1
ATOM 874 C C . LEU A 1 107 ? -6.629 2.418 -4.675 1.00 97.81 107 LEU A C 1
ATOM 876 O O . LEU A 1 107 ? -7.554 2.159 -3.909 1.00 97.81 107 LEU A O 1
ATOM 880 N N . ASP A 1 108 ? -5.543 1.656 -4.772 1.00 98.06 108 ASP A N 1
ATOM 881 C CA . ASP A 1 108 ? -5.395 0.430 -3.992 1.00 98.06 108 ASP A CA 1
ATOM 882 C C . ASP A 1 108 ? -5.345 0.698 -2.484 1.00 98.06 108 ASP A C 1
ATOM 884 O O . ASP A 1 108 ? -5.932 -0.056 -1.716 1.00 98.06 108 ASP A O 1
ATOM 888 N N . TYR A 1 109 ? -4.673 1.762 -2.020 1.00 97.44 109 TYR A N 1
ATOM 889 C CA . TYR A 1 109 ? -4.699 2.116 -0.593 1.00 97.44 109 TYR A CA 1
ATOM 890 C C . TYR A 1 109 ? -6.124 2.380 -0.112 1.00 97.44 109 TYR A C 1
ATOM 892 O O . TYR A 1 109 ? -6.488 1.952 0.983 1.00 97.44 109 TYR A O 1
ATOM 900 N N . LYS A 1 110 ? -6.938 3.061 -0.927 1.00 95.12 110 LYS A N 1
ATOM 901 C CA . LYS A 1 110 ? -8.362 3.249 -0.638 1.00 95.12 110 LYS A CA 1
ATOM 902 C C . LYS A 1 110 ? -9.056 1.885 -0.547 1.00 95.12 110 LYS A C 1
ATOM 904 O O . LYS A 1 110 ? -9.716 1.631 0.454 1.00 95.12 110 LYS A O 1
ATOM 909 N N . ASP A 1 111 ? -8.865 0.987 -1.506 1.00 95.12 111 ASP A N 1
ATOM 910 C CA . ASP A 1 111 ? -9.523 -0.325 -1.471 1.00 95.12 111 ASP A CA 1
ATOM 911 C C . ASP A 1 111 ? -9.058 -1.185 -0.272 1.00 95.12 111 ASP A C 1
ATOM 913 O O . ASP A 1 111 ? -9.884 -1.834 0.377 1.00 95.12 111 ASP A O 1
ATOM 917 N N . VAL A 1 112 ? -7.773 -1.113 0.106 1.00 95.75 112 VAL A N 1
ATOM 918 C CA . VAL A 1 112 ? -7.199 -1.774 1.294 1.00 95.75 112 VAL A CA 1
ATOM 919 C C . VAL A 1 112 ? -7.809 -1.231 2.580 1.00 95.75 112 VAL A C 1
ATOM 921 O O . VAL A 1 112 ? -8.226 -2.016 3.421 1.00 95.75 112 VAL A O 1
ATOM 924 N N . ILE A 1 113 ? -7.881 0.093 2.750 1.00 93.12 113 ILE A N 1
ATOM 925 C CA . ILE A 1 113 ? -8.408 0.725 3.973 1.00 93.12 113 ILE A CA 1
ATOM 926 C C . ILE A 1 113 ? -9.911 0.473 4.122 1.00 93.12 113 ILE A C 1
ATOM 928 O O . ILE A 1 113 ? -10.403 0.318 5.241 1.00 93.12 113 ILE A O 1
ATOM 932 N N . PHE A 1 114 ? -10.638 0.440 3.006 1.00 90.50 114 PHE A N 1
ATOM 933 C CA . PHE A 1 114 ? -12.092 0.298 2.989 1.00 90.50 114 PHE A CA 1
ATOM 934 C C . PHE A 1 114 ? -12.560 -1.156 2.934 1.00 90.50 114 PHE A C 1
ATOM 936 O O . PHE A 1 114 ? -13.763 -1.375 2.984 1.00 90.50 114 PHE A O 1
ATOM 943 N N . GLY A 1 115 ? -11.651 -2.128 2.830 1.00 90.94 115 GLY A N 1
ATOM 944 C CA . GLY A 1 115 ? -11.984 -3.555 2.844 1.00 90.94 115 GLY A CA 1
ATOM 945 C C . GLY A 1 115 ? -12.574 -4.100 1.558 1.00 90.94 115 GLY A C 1
ATOM 946 O O . GLY A 1 115 ? -13.255 -5.120 1.567 1.00 90.94 115 GLY A O 1
ATOM 947 N N . THR A 1 116 ? -12.287 -3.436 0.444 1.00 91.69 116 THR A N 1
ATOM 948 C CA . THR A 1 116 ? -12.725 -3.844 -0.900 1.00 91.69 116 THR A CA 1
ATOM 949 C C . THR A 1 116 ? -11.579 -4.388 -1.753 1.00 91.69 116 THR A C 1
ATOM 951 O O . THR A 1 116 ? -11.793 -4.803 -2.889 1.00 91.69 116 THR A O 1
ATOM 954 N N . ASP A 1 117 ? -10.369 -4.439 -1.194 1.00 92.88 117 ASP A N 1
ATOM 955 C CA . ASP A 1 117 ? -9.192 -4.966 -1.867 1.00 92.88 117 ASP A CA 1
ATOM 956 C C . ASP A 1 117 ? -9.276 -6.475 -2.170 1.00 92.88 117 ASP A C 1
ATOM 958 O O . ASP A 1 117 ? -9.683 -7.299 -1.339 1.00 92.88 117 ASP A O 1
ATOM 962 N N . LEU A 1 118 ? -8.833 -6.822 -3.380 1.00 91.25 118 LEU A N 1
ATOM 963 C CA . LEU A 1 118 ? -8.926 -8.163 -3.959 1.00 91.25 118 LEU A CA 1
ATOM 964 C C . LEU A 1 118 ? -7.673 -9.024 -3.733 1.00 91.25 118 LEU A C 1
ATOM 966 O O . LEU A 1 118 ? -7.716 -10.239 -3.942 1.00 91.25 118 LEU A O 1
ATOM 970 N N . ASP A 1 119 ? -6.545 -8.443 -3.326 1.00 91.06 119 ASP A N 1
ATOM 971 C CA . ASP A 1 119 ? -5.322 -9.206 -3.088 1.00 91.06 119 ASP A CA 1
ATOM 972 C C . ASP A 1 119 ? -5.352 -9.870 -1.706 1.00 91.06 119 ASP A C 1
ATOM 974 O O . ASP A 1 119 ? -5.382 -9.209 -0.673 1.00 91.06 119 ASP A O 1
ATOM 978 N N . LYS A 1 120 ? -5.293 -11.204 -1.672 1.00 87.75 120 LYS A N 1
ATOM 979 C CA . LYS A 1 120 ? -5.319 -11.991 -0.429 1.00 87.75 120 LYS A CA 1
ATOM 980 C C . LYS A 1 120 ? -4.003 -12.731 -0.182 1.00 87.75 120 LYS A C 1
ATOM 982 O O . LYS A 1 120 ? -3.994 -13.837 0.369 1.00 87.75 120 LYS A O 1
ATOM 987 N N . ASN A 1 121 ? -2.874 -12.141 -0.583 1.00 88.50 121 ASN A N 1
ATOM 988 C CA . ASN A 1 121 ? -1.559 -12.633 -0.174 1.00 88.50 121 ASN A CA 1
ATOM 989 C C . ASN A 1 121 ? -1.384 -12.588 1.366 1.00 88.50 121 ASN A C 1
ATOM 991 O O . ASN A 1 121 ? -2.186 -11.985 2.081 1.00 88.50 121 ASN A O 1
ATOM 995 N N . ASN A 1 122 ? -0.333 -13.228 1.891 1.00 90.12 122 ASN A N 1
ATOM 996 C CA . ASN A 1 122 ? -0.121 -13.349 3.341 1.00 90.12 122 ASN A CA 1
ATOM 997 C C . ASN A 1 122 ? -0.084 -11.996 4.078 1.00 90.12 122 ASN A C 1
ATOM 999 O O . ASN A 1 122 ? -0.663 -11.885 5.153 1.00 90.12 122 ASN A O 1
ATOM 1003 N N . ILE A 1 123 ? 0.560 -10.970 3.511 1.00 92.62 123 ILE A N 1
ATOM 1004 C CA . ILE A 1 123 ? 0.632 -9.637 4.129 1.00 92.62 123 ILE A CA 1
ATOM 1005 C C . ILE A 1 123 ? -0.713 -8.920 4.019 1.00 92.62 123 ILE A C 1
ATOM 1007 O O . ILE A 1 123 ? -1.183 -8.366 5.008 1.00 92.62 123 ILE A O 1
ATOM 1011 N N . SER A 1 124 ? -1.358 -8.968 2.852 1.00 93.38 124 SER A N 1
ATOM 1012 C CA . SER A 1 124 ? -2.670 -8.350 2.636 1.00 93.38 124 SER A CA 1
ATOM 1013 C C . SER A 1 124 ? -3.724 -8.924 3.594 1.00 93.38 124 SER A C 1
ATOM 1015 O O . SER A 1 124 ? -4.484 -8.160 4.179 1.00 93.38 124 SER A O 1
ATOM 1017 N N . LYS A 1 125 ? -3.696 -10.239 3.867 1.00 92.94 125 LYS A N 1
ATOM 1018 C CA . LYS A 1 125 ? -4.538 -10.883 4.893 1.00 92.94 125 LYS A CA 1
ATOM 1019 C C . LYS A 1 125 ? -4.268 -10.354 6.305 1.00 92.94 125 LYS A C 1
ATOM 1021 O O . LYS A 1 125 ? -5.213 -10.024 7.015 1.00 92.94 125 LYS A O 1
ATOM 1026 N N . LEU A 1 126 ? -3.000 -10.239 6.710 1.00 94.62 126 LEU A N 1
ATOM 1027 C CA . LEU A 1 126 ? -2.635 -9.704 8.031 1.00 94.62 126 LEU A CA 1
ATOM 1028 C C . LEU A 1 126 ? -3.077 -8.246 8.199 1.00 94.62 126 LEU A C 1
ATOM 1030 O O . LEU A 1 126 ? -3.606 -7.875 9.245 1.00 94.62 126 LEU A O 1
ATOM 1034 N N . VAL A 1 127 ? -2.892 -7.431 7.158 1.00 95.88 127 VAL A N 1
ATOM 1035 C CA . VAL A 1 127 ? -3.346 -6.035 7.126 1.00 95.88 127 VAL A CA 1
ATOM 1036 C C . VAL A 1 127 ? -4.868 -5.955 7.203 1.00 95.88 127 VAL A C 1
ATOM 1038 O O . VAL A 1 127 ? -5.388 -5.185 8.004 1.00 95.88 127 VAL A O 1
ATOM 1041 N N . GLU A 1 128 ? -5.588 -6.775 6.439 1.00 93.81 128 GLU A N 1
ATOM 1042 C CA . GLU A 1 128 ? -7.048 -6.863 6.499 1.00 93.81 128 GLU A CA 1
ATOM 1043 C C . GLU A 1 128 ? -7.538 -7.231 7.910 1.00 93.81 128 GLU A C 1
ATOM 1045 O O . GLU A 1 128 ? -8.420 -6.569 8.453 1.00 93.81 128 GLU A O 1
ATOM 1050 N N . GLU A 1 129 ? -6.949 -8.239 8.552 1.00 92.38 129 GLU A N 1
ATOM 1051 C CA . GLU A 1 129 ? -7.305 -8.611 9.924 1.00 92.38 129 GLU A CA 1
ATOM 1052 C C . GLU A 1 129 ? -6.975 -7.514 10.944 1.00 92.38 129 GLU A C 1
ATOM 1054 O O . GLU A 1 129 ? -7.755 -7.264 11.867 1.00 92.38 129 GLU A O 1
ATOM 1059 N N . SER A 1 130 ? -5.824 -6.860 10.786 1.00 93.56 130 SER A N 1
ATOM 1060 C CA . SER A 1 130 ? -5.393 -5.723 11.600 1.00 93.56 130 SER A CA 1
ATOM 1061 C C . SER A 1 130 ? -6.390 -4.569 11.505 1.00 93.56 130 SER A C 1
ATOM 1063 O O . SER A 1 130 ? -6.879 -4.104 12.533 1.00 93.56 130 SER A O 1
ATOM 1065 N N . LEU A 1 131 ? -6.783 -4.180 10.289 1.00 92.69 131 LEU A N 1
ATOM 1066 C CA . LEU A 1 131 ? -7.773 -3.130 10.047 1.00 92.69 131 LEU A CA 1
ATOM 1067 C C . LEU A 1 131 ? -9.157 -3.523 10.578 1.00 92.69 131 LEU A C 1
ATOM 1069 O O . LEU A 1 131 ? -9.784 -2.726 11.271 1.00 92.69 131 LEU A O 1
ATOM 1073 N N . LYS A 1 132 ? -9.607 -4.769 10.369 1.00 90.06 132 LYS A N 1
ATOM 1074 C CA . LYS A 1 132 ? -10.863 -5.276 10.954 1.00 90.06 132 LYS A CA 1
ATOM 1075 C C . LYS A 1 132 ? -10.877 -5.172 12.476 1.00 90.06 132 LYS A C 1
ATOM 1077 O O . LYS A 1 132 ? -11.896 -4.804 13.052 1.00 90.06 132 LYS A O 1
ATOM 1082 N N . ARG A 1 133 ? -9.770 -5.507 13.150 1.00 88.50 133 ARG A N 1
ATOM 1083 C CA . ARG A 1 133 ? -9.645 -5.334 14.609 1.00 88.50 133 ARG A CA 1
ATOM 1084 C C . ARG A 1 133 ? -9.614 -3.860 14.992 1.00 88.50 133 ARG A C 1
ATOM 1086 O O . ARG A 1 133 ? -10.260 -3.481 15.960 1.00 88.50 133 ARG A O 1
ATOM 1093 N N . PHE A 1 134 ? -8.894 -3.045 14.228 1.00 89.00 134 PHE A N 1
ATOM 1094 C CA . PHE A 1 134 ? -8.749 -1.617 14.474 1.00 89.00 134 PHE A CA 1
ATOM 1095 C C . PHE A 1 134 ? -10.087 -0.868 14.393 1.00 89.00 134 PHE A C 1
ATOM 1097 O O . PHE A 1 134 ? -10.352 -0.023 15.244 1.00 89.00 134 PHE A O 1
ATOM 1104 N N . PHE A 1 135 ? -10.947 -1.213 13.427 1.00 84.62 135 PHE A N 1
ATOM 1105 C CA . PHE A 1 135 ? -12.260 -0.588 13.225 1.00 84.62 135 PHE A CA 1
ATOM 1106 C C . PHE A 1 135 ? -13.411 -1.227 14.034 1.00 84.62 135 PHE A C 1
ATOM 1108 O O . PHE A 1 135 ? -14.512 -0.678 14.059 1.00 84.62 135 PHE A O 1
ATOM 1115 N N . LYS A 1 136 ? -13.218 -2.374 14.708 1.00 75.00 136 LYS A N 1
ATOM 1116 C CA . LYS A 1 136 ? -14.325 -3.092 15.370 1.00 75.00 136 LYS A CA 1
ATOM 1117 C C . LYS A 1 136 ? -14.858 -2.417 16.657 1.00 75.00 136 LYS A C 1
ATOM 1119 O O . LYS A 1 136 ? -14.161 -2.266 17.652 1.00 75.00 136 LYS A O 1
ATOM 1124 N N . LYS A 1 137 ? -16.168 -2.144 16.591 1.00 53.50 137 LYS A N 1
ATOM 1125 C CA . LYS A 1 137 ? -17.289 -2.019 17.560 1.00 53.50 137 LYS A CA 1
ATOM 1126 C C . LYS A 1 137 ? -17.305 -1.042 18.751 1.00 53.50 137 LYS A C 1
ATOM 1128 O O . LYS A 1 137 ? -18.398 -0.551 19.005 1.00 53.50 137 LYS A O 1
ATOM 1133 N N . ASP A 1 138 ? -16.203 -0.665 19.393 1.00 50.44 138 ASP A N 1
ATOM 1134 C CA . ASP A 1 138 ? -16.255 0.383 20.454 1.00 50.44 138 ASP A CA 1
ATOM 1135 C C . ASP A 1 138 ? -15.822 1.768 19.952 1.00 50.44 138 ASP A C 1
ATOM 1137 O O . ASP A 1 138 ? -15.656 2.728 20.700 1.00 50.44 138 ASP A O 1
ATOM 1141 N N . SER A 1 139 ? -15.643 1.875 18.640 1.00 50.56 139 SER A N 1
ATOM 1142 C CA . SER A 1 139 ? -15.096 3.044 17.981 1.00 50.56 139 SER A CA 1
ATOM 1143 C C . SER A 1 139 ? -16.223 3.830 17.309 1.00 50.56 139 SER A C 1
ATOM 1145 O O . SER A 1 139 ? -16.734 3.418 16.271 1.00 50.56 139 SER A O 1
ATOM 1147 N N . SER A 1 140 ? -16.557 5.017 17.826 1.00 51.81 140 SER A N 1
ATOM 1148 C CA . SER A 1 140 ? -17.319 6.061 17.106 1.00 51.81 140 SER A CA 1
ATOM 1149 C C . SER A 1 140 ? -16.576 6.613 15.876 1.00 51.81 140 SER A C 1
ATOM 1151 O O . SER A 1 140 ? -16.956 7.637 15.316 1.00 51.81 140 SER A O 1
ATOM 1153 N N . VAL A 1 141 ? -15.473 5.970 15.488 1.00 57.06 141 VAL A N 1
ATOM 1154 C CA . VAL A 1 141 ? -14.302 6.641 14.936 1.00 57.06 141 VAL A CA 1
ATOM 1155 C C . VAL A 1 141 ? -14.280 6.627 13.431 1.00 57.06 141 VAL A C 1
ATOM 1157 O O . VAL A 1 141 ? -13.774 7.597 12.903 1.00 57.06 141 VAL A O 1
ATOM 1160 N N . LEU A 1 142 ? -14.795 5.589 12.763 1.00 54.56 142 LEU A N 1
ATOM 1161 C CA . LEU A 1 142 ? -14.953 5.440 11.307 1.00 54.56 142 LEU A CA 1
ATOM 1162 C C . LEU A 1 142 ? -15.450 3.999 11.065 1.00 54.56 142 LEU A C 1
ATOM 1164 O O . LEU A 1 142 ? -14.814 3.062 11.538 1.00 54.56 142 LEU A O 1
ATOM 1168 N N . ASN A 1 143 ? -16.554 3.802 10.339 1.00 56.25 143 ASN A N 1
ATOM 1169 C CA . ASN A 1 143 ? -17.076 2.466 10.016 1.00 56.25 143 ASN A CA 1
ATOM 1170 C C . ASN A 1 143 ? -17.112 2.279 8.489 1.00 56.25 143 ASN A C 1
ATOM 1172 O O . ASN A 1 143 ? -18.103 2.658 7.856 1.00 56.25 143 ASN A O 1
ATOM 1176 N N . PRO A 1 144 ? -16.022 1.799 7.860 1.00 60.53 144 PRO A N 1
ATOM 1177 C CA . PRO A 1 144 ? -16.040 1.490 6.437 1.00 60.53 144 PRO A CA 1
ATOM 1178 C C . PRO A 1 144 ? -17.091 0.414 6.164 1.00 60.53 144 PRO A C 1
ATOM 1180 O O . PRO A 1 144 ? -17.171 -0.580 6.877 1.00 60.53 144 PRO A O 1
ATOM 1183 N N . THR A 1 145 ? -17.895 0.602 5.120 1.00 58.97 145 THR A N 1
ATOM 1184 C CA . THR A 1 145 ? -19.072 -0.235 4.837 1.00 58.97 145 THR A CA 1
ATOM 1185 C C . THR A 1 145 ? -18.761 -1.702 4.530 1.00 58.97 145 THR A C 1
ATOM 1187 O O . THR A 1 145 ? -19.697 -2.494 4.460 1.00 58.97 145 THR A O 1
ATOM 1190 N N . ALA A 1 146 ? -17.492 -2.073 4.323 1.00 59.22 146 ALA A N 1
ATOM 1191 C CA . ALA A 1 146 ? -17.102 -3.422 3.910 1.00 59.22 146 ALA A CA 1
ATOM 1192 C C . ALA A 1 146 ? -16.488 -4.306 5.018 1.00 59.22 146 ALA A C 1
ATOM 1194 O O . ALA A 1 146 ? -16.203 -5.471 4.736 1.00 59.22 146 ALA A O 1
ATOM 1195 N N . TRP A 1 147 ? -16.260 -3.802 6.240 1.00 62.69 147 TRP A N 1
ATOM 1196 C CA . TRP A 1 147 ? -15.588 -4.559 7.316 1.00 62.69 147 TRP A CA 1
ATOM 1197 C C . TRP A 1 147 ? -16.517 -5.271 8.300 1.00 62.69 147 TRP A C 1
ATOM 1199 O O . TRP A 1 147 ? -17.588 -4.721 8.637 1.00 62.69 147 TRP A O 1
#

Radius of gyration: 16.57 Å; chains: 1; bounding box: 36×49×40 Å

Sequence (147 aa):
YGRKGEYLNRNSFVQRSYIRGCKGKRSTHTWICENKGNNNICIPDRRVQLCITALQDLKNSGSETTDRKLLRDKVFDSAMYETDLLWNKYGLRGFDDFCDDVKNSYLDYKDVIFGTDLDKNNISKLVEESLKRFFKKDSSVLNPTAW

InterPro domains:
  IPR008602 Duffy-antigen binding domain [PF05424] (41-140)
  IPR042202 Duffy-antigen binding superfamily [G3DSA:1.20.1310.20] (8-147)